Protein AF-A0A2G2A4N9-F1 (afdb_monomer_lite)

Foldseek 3Di:
DPPDCQADWADDCQQKDWQNRGSDPPVSDDPPIDMDGDDDIHGDGDDPPDRDPPDDVCNVVVVVVVVQQVVLVVVCVVVVHPPSVPRDDDDDDDPPDDDDDD

Sequence (102 aa):
MKTGFKGTFVISWSQTELDGLWSAPLDALRVGTAWSWTGDAVRVDGPREILPLGDAMGEADLRKRAAHSVRRLLRAVEADTSRLAQVDVPAQMAETSFTVTD

Radius of gyration: 25.22 Å; chains: 1; bounding box: 43×36×65 Å

pLDDT: mean 80.63, std 15.48, range [36.28, 96.88]

Structure (mmCIF, N/CA/C/O backbone):
data_AF-A0A2G2A4N9-F1
#
_entry.id   AF-A0A2G2A4N9-F1
#
loop_
_atom_site.group_PDB
_atom_site.id
_atom_site.type_symbol
_atom_site.label_atom_id
_atom_site.label_alt_id
_atom_site.label_comp_id
_atom_site.label_asym_id
_atom_site.label_entity_id
_atom_site.label_seq_id
_atom_site.pdbx_PDB_ins_code
_atom_site.Cartn_x
_atom_site.Cartn_y
_atom_site.Cartn_z
_atom_site.occupancy
_atom_site.B_iso_or_equiv
_atom_site.auth_seq_id
_atom_site.auth_comp_id
_atom_site.auth_asym_id
_atom_site.auth_atom_id
_atom_site.pdbx_PDB_model_num
ATOM 1 N N . MET A 1 1 ? 9.201 9.554 -2.164 1.00 42.47 1 MET A N 1
ATOM 2 C CA . MET A 1 1 ? 7.855 8.937 -2.146 1.00 42.47 1 MET A CA 1
ATOM 3 C C . MET A 1 1 ? 7.572 8.473 -0.725 1.00 42.47 1 MET A C 1
ATOM 5 O O . MET A 1 1 ? 8.331 7.664 -0.215 1.00 42.47 1 MET A O 1
ATOM 9 N N . LYS A 1 2 ? 6.569 9.035 -0.040 1.00 36.28 2 LYS A N 1
ATOM 10 C CA . LYS A 1 2 ? 6.133 8.524 1.271 1.00 36.28 2 LYS A CA 1
ATOM 11 C C . LYS A 1 2 ? 5.230 7.323 0.990 1.00 36.28 2 LYS A C 1
ATOM 13 O O . LYS A 1 2 ? 4.170 7.503 0.398 1.00 36.28 2 LYS A O 1
ATOM 18 N N . THR A 1 3 ? 5.653 6.121 1.359 1.00 45.56 3 THR A N 1
ATOM 19 C CA . THR A 1 3 ? 4.856 4.893 1.235 1.00 45.56 3 THR A CA 1
ATOM 20 C C . THR A 1 3 ? 3.777 4.882 2.316 1.00 45.56 3 THR A C 1
ATOM 22 O O . THR A 1 3 ? 3.877 4.183 3.318 1.00 45.56 3 THR A O 1
ATOM 25 N N . GLY A 1 4 ? 2.760 5.729 2.158 1.00 54.72 4 GLY A N 1
ATOM 26 C CA . GLY A 1 4 ? 1.500 5.541 2.867 1.00 54.72 4 GLY A CA 1
ATOM 27 C C . GLY A 1 4 ? 0.762 4.393 2.192 1.00 54.72 4 GLY A C 1
ATOM 28 O O . GLY A 1 4 ? 0.536 4.458 0.985 1.00 54.72 4 GLY A O 1
ATOM 29 N N . PHE A 1 5 ? 0.429 3.341 2.936 1.00 59.44 5 PHE A N 1
ATOM 30 C CA . PHE A 1 5 ? -0.349 2.212 2.430 1.00 59.44 5 PHE A CA 1
ATOM 31 C C . PHE A 1 5 ? -1.764 2.698 2.073 1.00 59.44 5 PHE A C 1
ATOM 33 O O . PHE A 1 5 ? -2.648 2.754 2.918 1.00 59.44 5 PHE A O 1
ATOM 40 N N . LYS A 1 6 ? -1.959 3.141 0.826 1.00 68.38 6 LYS A N 1
ATOM 41 C CA . LYS A 1 6 ? -3.257 3.578 0.275 1.00 68.38 6 LYS A CA 1
ATOM 42 C C . LYS A 1 6 ? -3.845 2.548 -0.695 1.00 68.38 6 LYS A C 1
ATOM 44 O O . LYS A 1 6 ? -4.630 2.900 -1.571 1.00 68.38 6 LYS A O 1
ATOM 49 N N . GLY A 1 7 ? -3.436 1.293 -0.536 1.00 77.38 7 GLY A N 1
ATOM 50 C CA . GLY A 1 7 ? -3.975 0.141 -1.241 1.00 77.38 7 GLY A CA 1
ATOM 51 C C . GLY A 1 7 ? -2.942 -0.688 -2.000 1.00 77.38 7 GLY A C 1
ATOM 52 O O . GLY A 1 7 ? -1.754 -0.361 -2.039 1.00 77.38 7 GLY A O 1
ATOM 53 N N . THR A 1 8 ? -3.424 -1.775 -2.595 1.00 84.69 8 THR A N 1
ATOM 54 C CA . THR A 1 8 ? -2.644 -2.760 -3.350 1.00 84.69 8 THR A CA 1
ATOM 55 C C . THR A 1 8 ? -2.826 -2.541 -4.845 1.00 84.69 8 THR A C 1
ATOM 57 O O . THR A 1 8 ? -3.951 -2.530 -5.355 1.00 84.69 8 THR A O 1
ATOM 60 N N . PHE A 1 9 ? -1.706 -2.397 -5.552 1.00 86.56 9 PHE A N 1
ATOM 61 C CA . PHE A 1 9 ? -1.676 -2.135 -6.985 1.00 86.56 9 PHE A CA 1
ATOM 62 C C . PHE A 1 9 ? -0.753 -3.118 -7.700 1.00 86.56 9 PHE A C 1
ATOM 64 O O . PHE A 1 9 ? 0.278 -3.513 -7.160 1.00 86.56 9 PHE A O 1
ATOM 71 N N . VAL A 1 10 ? -1.109 -3.464 -8.933 1.00 91.38 10 VAL A N 1
ATOM 72 C CA . VAL A 1 10 ? -0.269 -4.227 -9.861 1.00 91.38 10 VAL A CA 1
ATOM 73 C C . VAL A 1 10 ? 0.009 -3.393 -11.109 1.00 91.38 10 VAL A C 1
ATOM 75 O O . VAL A 1 10 ? -0.822 -2.587 -11.522 1.00 91.38 10 VAL A O 1
ATOM 78 N N . ILE A 1 11 ? 1.179 -3.575 -11.713 1.00 92.56 11 ILE A N 1
ATOM 79 C CA . ILE A 1 11 ? 1.550 -2.974 -13.001 1.00 92.56 11 ILE A CA 1
ATOM 80 C C . ILE A 1 11 ? 1.562 -4.108 -14.025 1.00 92.56 11 ILE A C 1
ATOM 82 O O . ILE A 1 11 ? 2.064 -5.193 -13.727 1.00 92.56 11 ILE A O 1
ATOM 86 N N . SER A 1 12 ? 0.991 -3.889 -15.211 1.00 91.69 12 SER A N 1
ATOM 87 C CA . SER A 1 12 ? 1.069 -4.891 -16.275 1.00 91.69 12 SER A CA 1
ATOM 88 C C . SER A 1 12 ? 2.520 -5.065 -16.709 1.00 91.69 12 SER A C 1
ATOM 90 O O . SER A 1 12 ? 3.225 -4.080 -16.915 1.00 91.69 12 SER A O 1
ATOM 92 N N . TRP A 1 13 ? 2.956 -6.301 -16.954 1.00 93.69 13 TRP A N 1
ATOM 93 C CA . TRP A 1 13 ? 4.281 -6.557 -17.531 1.00 93.69 13 TRP A CA 1
ATOM 94 C C . TRP A 1 13 ? 4.498 -5.790 -18.842 1.00 93.69 13 TRP A C 1
ATOM 96 O O . TRP A 1 13 ? 5.580 -5.269 -19.105 1.00 93.69 13 TRP A O 1
ATOM 106 N N . SER A 1 14 ? 3.432 -5.629 -19.631 1.00 93.62 14 SER A N 1
ATOM 107 C CA . SER A 1 14 ? 3.490 -4.892 -20.892 1.00 93.62 14 SER A CA 1
ATOM 108 C C . SER A 1 14 ? 3.791 -3.394 -20.736 1.00 93.62 14 SER A C 1
ATOM 110 O O . SER A 1 14 ? 4.131 -2.719 -21.702 1.00 93.62 14 SER A O 1
ATOM 112 N N . GLN A 1 15 ? 3.633 -2.863 -19.523 1.00 94.69 15 GLN A N 1
ATOM 113 C CA . GLN A 1 15 ? 3.921 -1.478 -19.159 1.00 94.69 15 GLN A CA 1
ATOM 114 C C . GLN A 1 15 ? 5.335 -1.302 -18.604 1.00 94.69 15 GLN A C 1
ATOM 116 O O . GLN A 1 15 ? 5.640 -0.221 -18.108 1.00 94.69 15 GLN A O 1
ATOM 121 N N . THR A 1 16 ? 6.173 -2.341 -18.624 1.00 95.88 16 THR A N 1
ATOM 122 C CA . THR A 1 16 ? 7.536 -2.301 -18.084 1.00 95.88 16 THR A CA 1
ATOM 123 C C . THR A 1 16 ? 8.570 -2.276 -19.201 1.00 95.88 16 THR A C 1
ATOM 125 O O . THR A 1 16 ? 8.397 -2.903 -20.248 1.00 95.88 16 THR A O 1
ATOM 128 N N . GLU A 1 17 ? 9.639 -1.531 -18.967 1.00 96.25 17 GLU A N 1
ATOM 129 C CA . GLU A 1 17 ? 10.832 -1.455 -19.798 1.00 96.25 17 GLU A CA 1
ATOM 130 C C . GLU A 1 17 ? 11.991 -2.071 -19.019 1.00 96.25 17 GLU A C 1
ATOM 132 O O . GLU A 1 17 ? 12.199 -1.720 -17.858 1.00 96.25 17 GLU A O 1
ATOM 137 N N . LEU A 1 18 ? 12.751 -2.959 -19.657 1.00 96.88 18 LEU A N 1
ATOM 138 C CA . LEU A 1 18 ? 13.997 -3.514 -19.135 1.00 96.88 18 LEU A CA 1
ATOM 139 C C . LEU A 1 18 ? 15.147 -3.122 -20.064 1.00 96.88 18 LEU A C 1
ATOM 141 O O . LEU A 1 18 ? 15.144 -3.526 -21.224 1.00 96.88 18 LEU A O 1
ATOM 145 N N . ASP A 1 19 ? 16.130 -2.370 -19.567 1.00 94.94 19 ASP A N 1
ATOM 146 C CA . ASP A 1 19 ? 17.331 -1.967 -20.319 1.00 94.94 19 ASP A CA 1
ATOM 147 C C . ASP A 1 19 ? 17.039 -1.452 -21.759 1.00 94.94 19 ASP A C 1
ATOM 149 O O . ASP A 1 19 ? 17.739 -1.807 -22.709 1.00 94.94 19 ASP A O 1
ATOM 153 N N . GLY A 1 20 ? 15.990 -0.647 -21.960 1.00 93.56 20 GLY A N 1
ATOM 154 C CA . GLY A 1 20 ? 15.576 -0.133 -23.275 1.00 93.56 20 GLY A CA 1
ATOM 155 C C . GLY A 1 20 ? 14.482 -0.936 -23.988 1.00 93.56 20 GLY A C 1
ATOM 156 O O . GLY A 1 20 ? 13.984 -0.492 -25.024 1.00 93.56 20 GLY A O 1
ATOM 157 N N . LEU A 1 21 ? 14.090 -2.106 -23.473 1.00 94.50 21 LEU A N 1
ATOM 158 C CA . LEU A 1 21 ? 13.133 -3.011 -24.114 1.00 94.50 21 LEU A CA 1
ATOM 159 C C . LEU A 1 21 ? 11.797 -3.052 -23.369 1.00 94.50 21 LEU A C 1
ATOM 161 O O . LEU A 1 21 ? 11.699 -3.573 -22.258 1.00 94.50 21 LEU A O 1
ATOM 165 N N . TRP A 1 22 ? 10.740 -2.564 -24.016 1.00 95.38 22 TRP A N 1
ATOM 166 C CA . TRP A 1 22 ? 9.370 -2.681 -23.515 1.00 95.38 22 TRP A CA 1
ATOM 167 C C . TRP A 1 22 ? 8.855 -4.111 -23.611 1.00 95.38 22 TRP A C 1
ATOM 169 O O . TRP A 1 22 ? 9.020 -4.763 -24.641 1.00 95.38 22 TRP A O 1
ATOM 179 N N . SER A 1 23 ? 8.159 -4.570 -22.568 1.00 94.06 23 SER A N 1
ATOM 180 C CA . SER A 1 23 ? 7.552 -5.909 -22.524 1.00 94.06 23 SER A CA 1
ATOM 181 C C . SER A 1 23 ? 8.550 -7.037 -22.820 1.00 94.06 23 SER A C 1
ATOM 183 O O . SER A 1 23 ? 8.179 -8.042 -23.430 1.00 94.06 23 SER A O 1
ATOM 185 N N . ALA A 1 24 ? 9.818 -6.864 -22.432 1.00 94.44 24 ALA A N 1
ATOM 186 C CA . ALA A 1 24 ? 10.863 -7.853 -22.671 1.00 94.44 24 ALA A CA 1
ATOM 187 C C . ALA A 1 24 ? 10.447 -9.233 -22.124 1.00 94.44 24 ALA A C 1
ATOM 189 O O . ALA A 1 24 ? 9.745 -9.302 -21.113 1.00 94.44 24 ALA A O 1
ATOM 190 N N . PRO A 1 25 ? 10.831 -10.347 -22.765 1.00 92.88 25 PRO A N 1
ATOM 191 C CA . PRO A 1 25 ? 10.511 -11.664 -22.234 1.00 92.88 25 PRO A CA 1
ATOM 192 C C . PRO A 1 25 ? 11.152 -11.866 -20.849 1.00 92.88 25 PRO A C 1
ATOM 194 O O . PRO A 1 25 ? 12.159 -11.247 -20.505 1.00 92.88 25 PRO A O 1
ATOM 197 N N . LEU A 1 26 ? 10.513 -12.684 -20.008 1.00 89.56 26 LEU A N 1
ATOM 198 C CA . LEU A 1 26 ? 10.865 -12.803 -18.584 1.00 89.56 26 LEU A CA 1
ATOM 199 C C . LEU A 1 26 ? 12.286 -13.333 -18.353 1.00 89.56 26 LEU A C 1
ATOM 201 O O . LEU A 1 26 ? 12.881 -13.055 -17.318 1.00 89.56 26 LEU A O 1
ATOM 205 N N . ASP A 1 27 ? 12.837 -14.070 -19.312 1.00 92.75 27 ASP A N 1
ATOM 206 C CA . ASP A 1 27 ? 14.219 -14.553 -19.312 1.00 92.75 27 ASP A CA 1
ATOM 207 C C . ASP A 1 27 ? 15.260 -13.428 -19.462 1.00 92.75 27 ASP A C 1
ATOM 209 O O . ASP A 1 27 ? 16.415 -13.605 -19.076 1.00 92.75 27 ASP A O 1
ATOM 213 N N . ALA A 1 28 ? 14.859 -12.250 -19.947 1.00 90.69 28 ALA A N 1
ATOM 214 C CA . ALA A 1 28 ? 15.695 -11.055 -19.952 1.00 90.69 28 ALA A CA 1
ATOM 215 C C . ALA A 1 28 ? 15.831 -10.425 -18.554 1.00 90.69 28 ALA A C 1
ATOM 217 O O . ALA A 1 28 ? 16.766 -9.652 -18.323 1.00 90.69 28 ALA A O 1
ATOM 218 N N . LEU A 1 29 ? 14.935 -10.738 -17.611 1.00 93.31 29 LEU A N 1
ATOM 219 C CA . LEU A 1 29 ? 14.982 -10.191 -16.259 1.00 93.31 29 LEU A CA 1
ATOM 220 C C . LEU A 1 29 ? 16.106 -10.847 -15.453 1.00 93.31 29 LEU A C 1
ATOM 222 O O . LEU A 1 29 ? 16.113 -12.049 -15.196 1.00 93.31 29 LEU A O 1
ATOM 226 N N . ARG A 1 30 ? 17.053 -10.027 -15.004 1.00 93.75 30 ARG A N 1
ATOM 227 C CA . ARG A 1 30 ? 18.239 -10.468 -14.267 1.00 93.75 30 ARG A CA 1
ATOM 228 C C . ARG A 1 30 ? 18.643 -9.427 -13.233 1.00 93.75 30 ARG A C 1
ATOM 230 O O . ARG A 1 30 ? 18.297 -8.251 -13.335 1.00 93.75 30 ARG A O 1
ATOM 237 N N . VAL A 1 31 ? 19.373 -9.865 -12.210 1.00 94.56 31 VAL A N 1
ATOM 238 C CA . VAL A 1 31 ? 19.891 -8.962 -11.176 1.00 94.56 31 VAL A CA 1
ATOM 239 C C . VAL A 1 31 ? 20.772 -7.899 -11.834 1.00 94.56 31 VAL A C 1
ATOM 241 O O . VAL A 1 31 ? 21.659 -8.222 -12.619 1.00 94.56 31 VAL A O 1
ATOM 244 N N . GLY A 1 32 ? 20.520 -6.633 -11.504 1.00 94.31 32 GLY A N 1
ATOM 245 C CA . GLY A 1 32 ? 21.254 -5.493 -12.054 1.00 94.31 32 GLY A CA 1
ATOM 246 C C . GLY A 1 32 ? 20.642 -4.870 -13.311 1.00 94.31 32 GLY A C 1
ATOM 247 O O . GLY A 1 32 ? 21.126 -3.822 -13.726 1.00 94.31 32 GLY A O 1
ATOM 248 N N . THR A 1 33 ? 19.580 -5.444 -13.885 1.00 94.12 33 THR A N 1
ATOM 249 C CA . THR A 1 33 ? 18.815 -4.795 -14.962 1.00 94.12 33 THR A CA 1
ATOM 250 C C . THR A 1 33 ? 18.171 -3.505 -14.470 1.00 94.12 33 THR A C 1
ATOM 252 O O . THR A 1 33 ? 17.509 -3.481 -13.426 1.00 94.12 33 THR A O 1
ATOM 255 N N . ALA A 1 34 ? 18.351 -2.435 -15.241 1.00 94.94 34 ALA A N 1
ATOM 256 C CA . ALA A 1 34 ? 17.610 -1.206 -15.039 1.00 94.94 34 ALA A CA 1
ATOM 257 C C . ALA A 1 34 ? 16.193 -1.401 -15.579 1.00 94.94 34 ALA A C 1
ATOM 259 O O . ALA A 1 34 ? 15.998 -1.956 -16.662 1.00 94.94 34 ALA A O 1
ATOM 260 N N . TRP A 1 35 ? 15.201 -0.945 -14.821 1.00 95.38 35 TRP A N 1
ATOM 261 C CA . TRP A 1 35 ? 13.815 -1.029 -15.248 1.00 95.38 35 TRP A CA 1
ATOM 262 C C . TRP A 1 35 ? 13.081 0.282 -15.025 1.00 95.38 35 TRP A C 1
ATOM 264 O O . TRP A 1 35 ? 13.350 1.025 -14.076 1.00 95.38 35 TRP A O 1
ATOM 274 N N . SER A 1 36 ? 12.138 0.545 -15.917 1.00 95.62 36 SER A N 1
ATOM 275 C CA . SER A 1 36 ? 11.188 1.640 -15.809 1.00 95.62 36 SER A CA 1
ATOM 276 C C . SER A 1 36 ? 9.786 1.123 -16.140 1.00 95.62 36 SER A C 1
ATOM 278 O O . SER A 1 36 ? 9.610 -0.018 -16.574 1.00 95.62 36 SER A O 1
ATOM 280 N N . TRP A 1 37 ? 8.757 1.920 -15.875 1.00 95.62 37 TRP A N 1
ATOM 281 C CA . TRP A 1 37 ? 7.395 1.588 -16.276 1.00 95.62 37 TRP A CA 1
ATOM 282 C C . TRP A 1 37 ? 6.602 2.861 -16.566 1.00 95.62 37 TRP A C 1
ATOM 284 O O . TRP A 1 37 ? 6.939 3.935 -16.061 1.00 95.62 37 TRP A O 1
ATOM 294 N N . THR A 1 38 ? 5.554 2.754 -17.384 1.00 93.81 38 THR A N 1
ATOM 295 C CA . THR A 1 38 ? 4.679 3.888 -17.730 1.00 93.81 38 THR A CA 1
ATOM 296 C C . THR A 1 38 ? 3.194 3.518 -17.713 1.00 93.81 38 THR A C 1
ATOM 298 O O . THR A 1 38 ? 2.809 2.353 -17.800 1.00 93.81 38 THR A O 1
ATOM 301 N N . GLY A 1 39 ? 2.338 4.537 -17.620 1.00 90.69 39 GLY A N 1
ATOM 302 C CA . GLY A 1 39 ? 0.882 4.395 -17.610 1.00 90.69 39 GLY A CA 1
ATOM 303 C C . GLY A 1 39 ? 0.300 4.252 -16.207 1.00 90.69 39 GLY A C 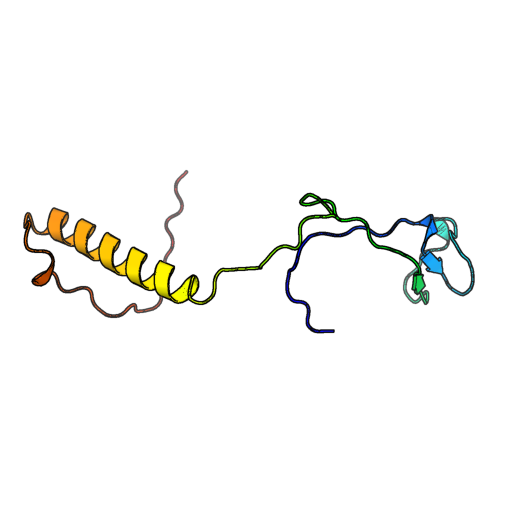1
ATOM 304 O O . GLY A 1 39 ? 0.891 4.701 -15.227 1.00 90.69 39 GLY A O 1
ATOM 305 N N . ASP A 1 40 ? -0.881 3.639 -16.125 1.00 88.75 40 ASP A N 1
ATOM 306 C CA . ASP A 1 40 ? -1.640 3.543 -14.880 1.00 88.75 40 ASP A CA 1
ATOM 307 C C . ASP A 1 40 ? -1.466 2.183 -14.205 1.00 88.75 40 ASP A C 1
ATOM 309 O O . ASP A 1 40 ? -1.581 1.134 -14.845 1.00 88.75 40 ASP A O 1
ATOM 313 N N . ALA A 1 41 ? -1.269 2.198 -12.887 1.00 88.38 41 ALA A N 1
ATOM 314 C CA . ALA A 1 41 ? -1.303 0.989 -12.075 1.00 88.38 41 ALA A CA 1
ATOM 315 C C . ALA A 1 41 ? -2.751 0.510 -11.854 1.00 88.38 41 ALA A C 1
ATOM 317 O O . ALA A 1 41 ? -3.703 1.296 -11.800 1.00 88.38 41 ALA A O 1
ATOM 318 N N . VAL A 1 42 ? -2.930 -0.801 -11.708 1.00 87.38 42 VAL A N 1
ATOM 319 C CA . VAL A 1 42 ? -4.224 -1.455 -11.497 1.00 87.38 42 VAL A CA 1
ATOM 320 C C . VAL A 1 42 ? -4.456 -1.727 -10.021 1.00 87.38 42 VAL A C 1
ATOM 322 O O . VAL A 1 42 ? -3.740 -2.525 -9.427 1.00 87.38 42 VAL A O 1
ATOM 325 N N . ARG A 1 43 ? -5.478 -1.101 -9.428 1.00 85.62 43 ARG A N 1
ATOM 326 C CA . ARG A 1 43 ? -5.906 -1.404 -8.055 1.00 85.62 43 ARG A CA 1
ATOM 327 C C . ARG A 1 43 ? -6.574 -2.780 -7.998 1.00 85.62 43 ARG A C 1
ATOM 329 O O . ARG A 1 43 ? -7.447 -3.050 -8.820 1.00 85.62 43 ARG A O 1
ATOM 336 N N . VAL A 1 44 ? -6.183 -3.617 -7.035 1.00 88.19 44 VAL A N 1
ATOM 337 C CA . VAL A 1 44 ? -6.697 -4.998 -6.883 1.00 88.19 44 VAL A CA 1
ATOM 338 C C . VAL A 1 44 ? -7.405 -5.262 -5.553 1.00 88.19 44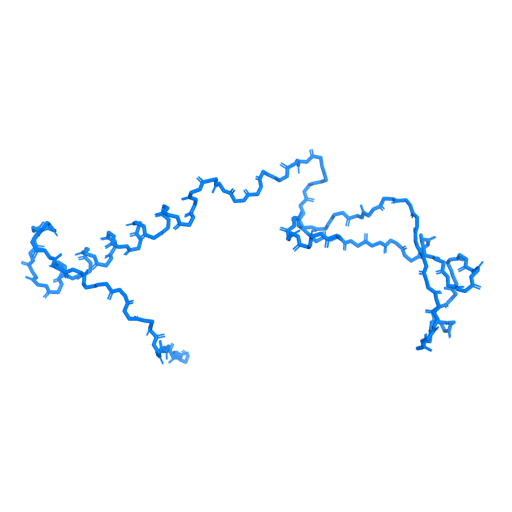 VAL A C 1
ATOM 340 O O . VAL A 1 44 ? -8.033 -6.300 -5.393 1.00 88.19 44 VAL A O 1
ATOM 343 N N . ASP A 1 45 ? -7.341 -4.330 -4.603 1.00 83.50 45 ASP A N 1
ATOM 344 C CA . ASP A 1 45 ? -7.935 -4.468 -3.266 1.00 83.50 45 ASP A CA 1
ATOM 345 C C . ASP A 1 45 ? -9.273 -3.729 -3.092 1.00 83.50 45 ASP A C 1
ATOM 347 O O . ASP A 1 45 ? -9.807 -3.650 -1.988 1.00 83.50 45 ASP A O 1
ATOM 351 N N . GLY A 1 46 ? -9.821 -3.164 -4.168 1.00 78.94 46 GLY A N 1
ATOM 352 C CA . GLY A 1 46 ? -11.107 -2.481 -4.133 1.00 78.94 46 GLY A CA 1
ATOM 353 C C . GLY A 1 46 ? -11.405 -1.676 -5.398 1.00 78.94 46 GLY A C 1
ATOM 354 O O . GLY A 1 46 ? -10.573 -1.605 -6.308 1.00 78.94 46 GLY A O 1
ATOM 355 N N . PRO A 1 47 ? -12.592 -1.049 -5.466 1.00 80.19 47 PRO A N 1
ATOM 356 C CA . PRO A 1 47 ? -12.993 -0.234 -6.606 1.00 80.19 47 PRO A CA 1
ATOM 357 C C . PRO A 1 47 ? -11.983 0.885 -6.899 1.00 80.19 47 PRO A C 1
ATOM 359 O O . PRO A 1 47 ? -11.529 1.590 -5.994 1.00 80.19 47 PRO A O 1
ATOM 362 N N . ARG A 1 48 ? -11.642 1.065 -8.181 1.00 69.50 48 ARG A N 1
ATOM 363 C CA . ARG A 1 48 ? -10.700 2.106 -8.632 1.00 69.50 48 ARG A CA 1
ATOM 364 C C . ARG A 1 48 ? -11.233 3.524 -8.439 1.00 69.50 48 ARG A C 1
ATOM 366 O O . ARG A 1 48 ? -10.461 4.416 -8.118 1.00 69.50 48 ARG A O 1
ATOM 373 N N . GLU A 1 49 ? -12.532 3.716 -8.644 1.00 70.38 49 GLU A N 1
ATOM 374 C CA . GLU A 1 49 ? -13.177 5.038 -8.701 1.00 70.38 49 GLU A CA 1
ATOM 375 C C . GLU A 1 49 ? -13.489 5.621 -7.317 1.00 70.38 49 GLU A C 1
ATOM 377 O O . GLU A 1 49 ? -13.816 6.799 -7.186 1.00 70.38 49 GLU A O 1
ATOM 382 N N . ILE A 1 50 ? -13.368 4.808 -6.267 1.00 69.25 50 ILE A N 1
ATOM 383 C CA . ILE A 1 50 ? -13.627 5.237 -4.897 1.00 69.25 50 ILE A CA 1
ATOM 384 C C . ILE A 1 50 ? -12.305 5.672 -4.276 1.00 69.25 50 ILE A C 1
ATOM 386 O O . ILE A 1 50 ? -11.441 4.839 -3.992 1.00 69.25 50 ILE A O 1
ATOM 390 N N . LEU A 1 51 ? -12.168 6.978 -4.033 1.00 68.38 51 LEU A N 1
ATOM 391 C CA . LEU A 1 51 ? -11.054 7.538 -3.274 1.00 68.38 51 LEU A CA 1
ATOM 392 C C . LEU A 1 51 ? -11.113 7.005 -1.831 1.00 68.38 51 LEU A C 1
ATOM 394 O O . LEU A 1 51 ? -12.027 7.377 -1.091 1.00 68.38 51 LEU A O 1
ATOM 398 N N . PRO A 1 52 ? -10.166 6.154 -1.392 1.00 68.12 52 PRO A N 1
ATOM 399 C CA . PRO A 1 52 ? -10.130 5.735 -0.003 1.00 68.12 52 PRO A CA 1
ATOM 400 C C . PRO A 1 52 ? -9.740 6.946 0.849 1.00 68.12 52 PRO A C 1
ATOM 402 O O . PRO A 1 52 ? -8.671 7.531 0.664 1.00 68.12 52 PRO A O 1
ATOM 405 N N . LEU A 1 53 ? -10.608 7.320 1.790 1.00 73.50 53 LEU A N 1
ATOM 406 C CA . LEU A 1 53 ? -10.386 8.461 2.686 1.00 73.50 53 LEU A CA 1
ATOM 407 C C . LEU A 1 53 ? -9.292 8.194 3.740 1.00 73.50 53 LEU A C 1
ATOM 409 O O . LEU A 1 53 ? -8.922 9.104 4.477 1.00 73.50 53 LEU A O 1
ATOM 413 N N . GLY A 1 54 ? -8.724 6.982 3.750 1.00 72.00 54 GLY A N 1
ATOM 414 C CA . GLY A 1 54 ? -7.792 6.518 4.774 1.00 72.00 54 GLY A CA 1
ATOM 415 C C . GLY A 1 54 ? -8.498 6.280 6.107 1.00 72.00 54 GLY A C 1
ATOM 416 O O . GLY A 1 54 ? -9.728 6.258 6.170 1.00 72.00 54 GLY A O 1
ATOM 417 N N . ASP A 1 55 ? -7.706 6.105 7.160 1.00 73.44 55 ASP A N 1
ATOM 418 C CA . ASP A 1 55 ? -8.219 6.015 8.526 1.00 73.44 55 ASP A CA 1
ATOM 419 C C . ASP A 1 55 ? -8.884 7.335 8.924 1.00 73.44 55 ASP A C 1
ATOM 421 O O . ASP A 1 55 ? -8.425 8.427 8.562 1.00 73.44 55 ASP A O 1
ATOM 425 N N . ALA A 1 56 ? -9.956 7.249 9.709 1.00 80.69 56 ALA A N 1
ATOM 426 C CA . ALA A 1 56 ? -10.608 8.451 10.204 1.00 80.69 56 ALA A CA 1
ATOM 427 C C . ALA A 1 56 ? -9.642 9.229 11.113 1.00 80.69 56 ALA A C 1
ATOM 429 O O . ALA A 1 56 ? -8.931 8.653 11.944 1.00 80.69 56 ALA A O 1
ATOM 430 N N . MET A 1 57 ? -9.630 10.561 11.004 1.00 82.75 57 MET A N 1
ATOM 431 C CA . MET A 1 57 ? -8.871 11.389 11.943 1.00 82.75 57 MET A CA 1
ATOM 432 C C . MET A 1 57 ? -9.304 11.069 13.379 1.00 82.75 57 MET A C 1
ATOM 434 O O . MET A 1 57 ? -10.481 11.164 13.722 1.00 82.75 57 MET A O 1
ATOM 438 N N . GLY A 1 58 ? -8.344 10.680 14.217 1.00 85.19 58 GLY A N 1
ATOM 439 C CA . GLY A 1 58 ? -8.611 10.293 15.601 1.00 85.19 58 GLY A CA 1
ATOM 440 C C . GLY A 1 58 ? -9.110 8.857 15.783 1.00 85.19 58 GLY A C 1
ATOM 441 O O . GLY A 1 58 ? -9.492 8.502 16.895 1.00 85.19 58 GLY A O 1
ATOM 442 N N . GLU A 1 59 ? -9.081 8.003 14.755 1.00 86.56 59 GLU A N 1
ATOM 443 C CA . GLU A 1 59 ? -9.425 6.581 14.886 1.00 86.56 59 GLU A CA 1
ATOM 444 C C . GLU A 1 59 ? -8.559 5.877 15.939 1.00 86.56 59 GLU A C 1
ATOM 446 O O . GLU A 1 59 ? -9.074 5.120 16.763 1.00 86.56 59 GLU A O 1
ATOM 451 N N . ALA A 1 60 ? -7.260 6.185 15.986 1.00 85.31 60 ALA A N 1
ATOM 452 C CA . ALA A 1 60 ? -6.356 5.670 17.013 1.00 85.31 60 ALA A CA 1
ATOM 453 C C . ALA A 1 60 ? -6.788 6.095 18.430 1.00 85.31 60 ALA A C 1
ATOM 455 O O . ALA A 1 60 ? -6.857 5.262 19.336 1.00 85.31 60 ALA A O 1
ATOM 456 N N . ASP A 1 61 ? -7.151 7.367 18.616 1.00 87.88 61 ASP A N 1
ATOM 457 C CA . ASP A 1 61 ? -7.619 7.890 19.904 1.00 87.88 61 ASP A CA 1
ATOM 458 C C . ASP A 1 61 ? -8.995 7.334 20.288 1.00 87.88 61 ASP A C 1
ATOM 460 O O . ASP A 1 61 ? -9.268 7.070 21.463 1.00 87.88 61 ASP A O 1
ATOM 464 N N . LEU A 1 62 ? -9.879 7.122 19.310 1.00 88.75 62 LEU A N 1
ATOM 465 C CA . LEU A 1 62 ? -11.168 6.469 19.510 1.00 88.75 62 LEU A CA 1
ATOM 466 C C . LEU A 1 62 ? -10.970 5.016 19.949 1.00 88.75 62 LEU A C 1
ATOM 468 O O . LEU A 1 62 ? -11.533 4.609 20.966 1.00 88.75 62 LEU A O 1
ATOM 472 N N . ARG A 1 63 ? -10.120 4.262 19.243 1.00 87.19 63 ARG A N 1
ATOM 473 C CA . ARG A 1 63 ? -9.785 2.871 19.567 1.00 87.19 63 ARG A CA 1
ATOM 474 C C . ARG A 1 63 ? -9.152 2.761 20.953 1.00 87.19 63 ARG A C 1
ATOM 476 O O . ARG A 1 63 ? -9.551 1.899 21.732 1.00 87.19 63 ARG A O 1
ATOM 483 N N . LYS A 1 64 ? -8.249 3.680 21.313 1.00 88.75 64 LYS A N 1
ATOM 484 C CA . LYS A 1 64 ? -7.649 3.763 22.654 1.00 88.75 64 LYS A CA 1
ATOM 485 C C . LYS A 1 64 ? -8.704 3.971 23.749 1.00 88.75 64 LYS A C 1
ATOM 487 O O . L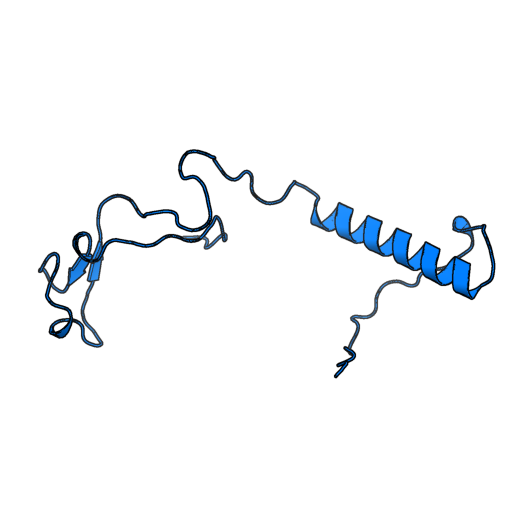YS A 1 64 ? -8.686 3.267 24.759 1.00 88.75 64 LYS A O 1
ATOM 492 N N . ARG A 1 65 ? -9.650 4.899 23.556 1.00 89.12 65 ARG A N 1
ATOM 493 C CA . ARG A 1 65 ? -10.741 5.165 24.518 1.00 89.12 65 ARG A CA 1
ATOM 494 C C . ARG A 1 65 ? -11.736 4.010 24.623 1.00 89.12 65 ARG A C 1
ATOM 496 O O . ARG A 1 65 ? -12.177 3.683 25.728 1.00 89.12 65 ARG A O 1
ATOM 503 N N . ALA A 1 66 ? -12.070 3.381 23.499 1.00 91.50 66 ALA A N 1
ATOM 504 C CA . ALA A 1 66 ? -12.925 2.200 23.465 1.00 91.50 66 ALA A CA 1
ATOM 505 C C . ALA A 1 66 ? -12.281 1.039 24.238 1.00 91.50 66 ALA A C 1
ATOM 507 O O . ALA A 1 66 ? -12.902 0.501 25.151 1.00 91.50 66 ALA A O 1
ATOM 508 N N . ALA A 1 67 ? -11.007 0.732 23.964 1.00 89.06 67 ALA A N 1
ATOM 509 C CA . ALA A 1 67 ? -10.259 -0.298 24.683 1.00 89.06 67 ALA A CA 1
ATOM 510 C C . ALA A 1 67 ? -10.215 -0.033 26.197 1.00 89.06 67 ALA A C 1
ATOM 512 O O . ALA A 1 67 ? -10.413 -0.946 26.996 1.00 89.06 67 ALA A O 1
ATOM 513 N N . HIS A 1 68 ? -10.019 1.224 26.605 1.00 86.44 68 HIS A N 1
ATOM 514 C CA . HIS A 1 68 ? -10.045 1.600 28.018 1.00 86.44 68 HIS A CA 1
ATOM 515 C C . HIS A 1 68 ? -11.423 1.367 28.661 1.00 86.44 68 HIS A C 1
ATOM 517 O O . HIS A 1 68 ? -11.510 0.826 29.761 1.00 86.44 68 HIS A O 1
ATOM 523 N N . SER A 1 69 ? -12.506 1.702 27.956 1.00 89.31 69 SER A N 1
ATOM 524 C CA . SER A 1 69 ? -13.874 1.481 28.441 1.00 89.31 69 SER A CA 1
ATOM 525 C C . SER A 1 69 ? -14.203 -0.008 28.576 1.00 89.31 69 SER A C 1
ATOM 527 O O . SER A 1 69 ? -14.762 -0.414 29.591 1.00 89.31 69 SER A O 1
ATOM 529 N N . VAL A 1 70 ? -13.801 -0.830 27.600 1.00 90.75 70 VAL A N 1
ATOM 530 C CA . VAL A 1 70 ? -13.976 -2.293 27.633 1.00 90.75 70 VAL A CA 1
ATOM 531 C C . VAL A 1 70 ? -13.205 -2.915 28.793 1.00 90.75 70 VAL A C 1
ATOM 533 O O . VAL A 1 70 ? -13.766 -3.705 29.544 1.00 90.75 70 VAL A O 1
ATOM 536 N N . ARG A 1 71 ? -11.949 -2.513 29.015 1.00 85.19 71 ARG A N 1
ATOM 537 C CA . ARG A 1 71 ? -11.166 -2.980 30.173 1.00 85.19 71 ARG A CA 1
ATOM 538 C C . ARG A 1 71 ? -11.850 -2.647 31.496 1.00 85.19 71 ARG A C 1
ATOM 540 O O . ARG A 1 71 ? -11.880 -3.478 32.397 1.00 85.19 71 ARG A O 1
ATOM 547 N N . ARG A 1 72 ? -12.426 -1.448 31.603 1.00 87.19 72 ARG A N 1
ATOM 548 C CA . ARG A 1 72 ? -13.159 -1.025 32.798 1.00 87.19 72 ARG A CA 1
ATOM 549 C C . ARG A 1 72 ? -14.420 -1.856 33.026 1.00 87.19 72 ARG A C 1
ATOM 551 O O . ARG A 1 72 ? -14.722 -2.170 34.169 1.00 87.19 72 ARG A O 1
ATOM 558 N N . LEU A 1 73 ? -15.121 -2.237 31.955 1.00 89.06 73 LEU A N 1
ATOM 559 C CA . LEU A 1 73 ? -16.258 -3.161 32.022 1.00 89.06 73 LEU A CA 1
ATOM 560 C C . LEU A 1 73 ? -15.822 -4.547 32.509 1.00 89.06 73 LEU A C 1
ATOM 562 O O . LEU A 1 73 ? -16.416 -5.060 33.449 1.00 89.06 73 LEU A O 1
ATOM 566 N N . LEU A 1 74 ? -14.764 -5.116 31.925 1.00 89.12 74 LEU A N 1
ATOM 567 C CA . LEU A 1 74 ? -14.246 -6.431 32.321 1.00 89.12 74 LEU A CA 1
ATOM 568 C C . LEU A 1 74 ? -13.834 -6.460 33.800 1.00 89.12 74 LEU A C 1
ATOM 570 O O . LEU A 1 74 ? -14.233 -7.358 34.532 1.00 89.12 74 LEU A O 1
ATOM 574 N N . ARG A 1 75 ? -13.132 -5.427 34.276 1.00 85.50 75 ARG A N 1
ATOM 575 C CA . ARG A 1 75 ? -12.748 -5.319 35.693 1.00 85.50 75 ARG A CA 1
ATOM 576 C C . ARG A 1 75 ? -13.925 -5.090 36.640 1.00 85.50 75 ARG A C 1
ATOM 578 O O . ARG A 1 75 ? -13.892 -5.553 37.772 1.00 85.50 75 ARG A O 1
ATOM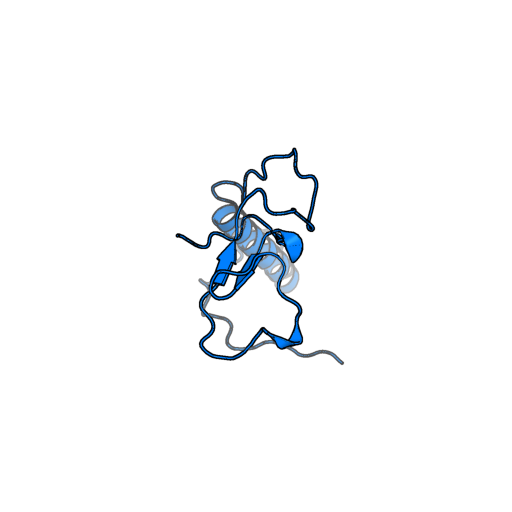 585 N N . ALA A 1 76 ? -14.963 -4.378 36.206 1.00 88.88 76 ALA A N 1
ATOM 586 C CA . ALA A 1 76 ? -16.192 -4.246 36.990 1.00 88.88 76 ALA A CA 1
ATOM 587 C C . ALA A 1 76 ? -16.890 -5.594 37.189 1.00 88.88 76 ALA A C 1
ATOM 589 O O . ALA A 1 76 ? -17.397 -5.854 38.276 1.00 88.88 76 ALA A O 1
ATOM 590 N N . VAL A 1 77 ? -16.877 -6.448 36.161 1.00 89.31 77 VAL A N 1
ATOM 591 C CA . VAL A 1 77 ? -17.383 -7.822 36.261 1.00 89.31 77 VAL A CA 1
ATOM 592 C C . VAL A 1 77 ? -16.548 -8.631 37.256 1.00 89.31 77 VAL A C 1
ATOM 594 O O . VAL A 1 77 ? -17.118 -9.282 38.122 1.00 89.31 77 VAL A O 1
ATOM 597 N N . GLU A 1 78 ? -15.214 -8.547 37.196 1.00 87.44 78 GLU A N 1
ATOM 598 C CA . GLU A 1 78 ? -14.321 -9.218 38.161 1.00 87.44 78 GLU A CA 1
ATOM 599 C C . GLU A 1 78 ? -14.544 -8.754 39.609 1.00 87.44 78 GLU A C 1
ATOM 601 O O . GLU A 1 78 ? -14.452 -9.551 40.539 1.00 87.44 78 GLU A O 1
ATOM 606 N N . ALA A 1 79 ? -14.841 -7.468 39.805 1.00 86.62 79 ALA A N 1
ATOM 607 C CA . ALA A 1 79 ? -15.082 -6.864 41.113 1.00 86.62 79 ALA A CA 1
ATOM 608 C C . ALA A 1 79 ? -16.561 -6.889 41.553 1.00 86.62 79 ALA A C 1
ATOM 610 O O . ALA A 1 79 ? -16.899 -6.228 42.536 1.00 86.62 79 ALA A O 1
ATOM 611 N N . ASP A 1 80 ? -17.429 -7.592 40.815 1.00 87.38 80 ASP A N 1
ATOM 612 C CA . ASP A 1 80 ? -18.882 -7.683 41.031 1.00 87.38 80 ASP A CA 1
ATOM 613 C C . ASP A 1 80 ? -19.540 -6.322 41.338 1.00 87.38 80 ASP A C 1
ATOM 615 O O . ASP A 1 80 ? -20.280 -6.129 42.304 1.00 87.38 80 ASP A O 1
ATOM 619 N N . THR A 1 81 ? -19.209 -5.313 40.529 1.00 86.38 81 THR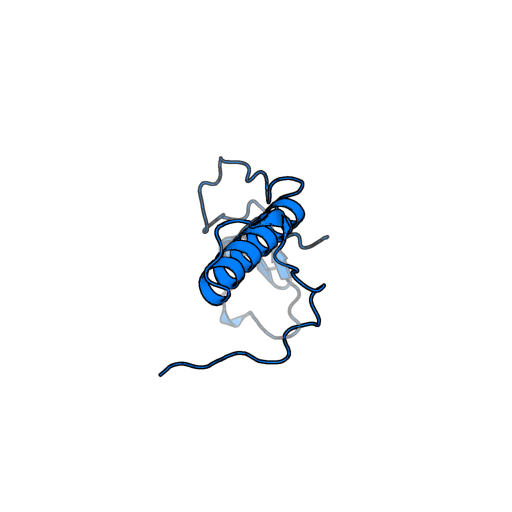 A N 1
ATOM 620 C CA . THR A 1 81 ? -19.682 -3.941 40.724 1.00 86.38 81 THR A CA 1
ATOM 621 C C . THR A 1 81 ? -20.178 -3.322 39.430 1.00 86.38 81 THR A C 1
ATOM 623 O O . THR A 1 81 ? -19.564 -3.426 38.373 1.00 86.38 81 THR A O 1
ATOM 626 N N . SER A 1 82 ? -21.281 -2.582 39.512 1.00 84.00 82 SER A N 1
ATOM 627 C CA . SER A 1 82 ? -21.805 -1.790 38.394 1.00 84.00 82 SER A CA 1
ATOM 628 C C . SER A 1 82 ? -21.220 -0.372 38.334 1.00 84.00 82 SER A C 1
ATOM 630 O O . SER A 1 82 ? -21.446 0.362 37.368 1.00 84.00 82 SER A O 1
ATOM 632 N N . ARG A 1 83 ? -20.443 0.049 39.347 1.00 86.88 83 ARG A N 1
ATOM 633 C CA . ARG A 1 83 ? -19.880 1.408 39.432 1.00 86.88 83 ARG A CA 1
ATOM 634 C C . ARG A 1 83 ? -18.565 1.533 38.666 1.00 86.88 83 ARG A C 1
ATOM 636 O O . ARG A 1 83 ? -17.495 1.655 39.254 1.00 86.88 83 ARG A O 1
ATOM 643 N N . LEU A 1 84 ? -18.657 1.611 37.340 1.00 79.69 84 LEU A N 1
ATOM 644 C CA . LEU A 1 84 ? -17.495 1.723 36.446 1.00 79.69 84 LEU A CA 1
ATOM 645 C C . LEU A 1 84 ? -16.550 2.887 36.781 1.00 79.69 84 LEU A C 1
ATOM 647 O O . LEU A 1 84 ? -15.351 2.762 36.586 1.00 79.69 84 LEU A O 1
ATOM 651 N N . ALA A 1 85 ? -17.058 4.011 37.293 1.00 80.62 85 ALA A N 1
ATOM 652 C CA . ALA A 1 85 ? -16.229 5.168 37.648 1.00 80.62 85 ALA A CA 1
ATOM 653 C C . ALA A 1 85 ? -15.266 4.912 38.825 1.00 80.62 85 ALA A C 1
ATOM 655 O O . ALA A 1 85 ? -14.322 5.673 39.003 1.00 80.62 85 ALA A O 1
ATOM 656 N N . GLN A 1 86 ? -15.509 3.867 39.622 1.00 80.25 86 GLN A N 1
ATOM 657 C CA . GLN A 1 86 ? -14.678 3.486 40.770 1.00 80.25 86 GLN A CA 1
ATOM 658 C C . GLN A 1 86 ? -13.657 2.395 40.420 1.00 80.25 86 GLN A C 1
ATOM 660 O O . GLN A 1 86 ? -12.839 2.029 41.258 1.00 80.25 86 GLN A O 1
ATOM 665 N N . VAL A 1 87 ? -13.707 1.868 39.193 1.00 80.62 87 VAL A N 1
ATOM 666 C CA . VAL A 1 87 ? -12.803 0.821 38.723 1.00 80.62 87 VAL A CA 1
ATOM 667 C C . VAL A 1 87 ? -11.562 1.475 38.136 1.00 80.62 87 VAL A C 1
ATOM 669 O O . VAL A 1 87 ? -11.615 2.070 37.055 1.00 80.62 87 VAL A O 1
ATOM 672 N N . ASP A 1 88 ? -10.450 1.362 38.858 1.00 80.19 88 ASP A N 1
ATOM 673 C CA . ASP A 1 88 ? -9.164 1.863 38.394 1.00 80.19 88 ASP A CA 1
ATOM 674 C C . ASP A 1 88 ? -8.606 0.969 37.276 1.00 80.19 88 ASP A C 1
ATOM 676 O O . ASP A 1 88 ? -8.600 -0.266 37.359 1.00 80.19 88 ASP A O 1
ATOM 680 N N . VAL A 1 89 ? -8.151 1.608 36.202 1.00 72.81 89 VAL A N 1
ATOM 681 C CA . VAL A 1 89 ? -7.524 0.949 35.058 1.00 72.81 89 VAL A CA 1
ATOM 682 C C . VAL A 1 89 ? -6.139 1.576 34.911 1.00 72.81 89 VAL A C 1
ATOM 684 O O . VAL A 1 89 ? -6.031 2.656 34.319 1.00 72.81 89 VAL A O 1
ATOM 687 N N . PRO A 1 90 ? -5.084 0.931 35.441 1.00 67.94 90 PRO A N 1
ATOM 688 C CA . PRO A 1 90 ? -3.741 1.491 35.407 1.00 67.94 90 PRO A CA 1
ATOM 689 C C . PRO A 1 90 ? -3.278 1.751 33.969 1.00 67.94 90 PRO A C 1
ATOM 691 O O . PRO A 1 90 ? -3.676 1.061 33.021 1.00 67.94 90 PRO A O 1
ATOM 694 N N . ALA A 1 91 ? -2.425 2.767 33.806 1.00 62.84 91 ALA A N 1
ATOM 695 C CA . ALA A 1 91 ? -1.800 3.076 32.528 1.00 62.84 91 ALA A CA 1
ATOM 696 C C . ALA A 1 91 ? -1.010 1.861 32.020 1.00 62.84 91 ALA A C 1
ATOM 698 O O . ALA A 1 91 ? -0.319 1.181 32.775 1.00 62.84 91 ALA A O 1
ATOM 699 N N . GLN A 1 92 ? -1.147 1.586 30.727 1.00 61.38 92 GLN A N 1
ATOM 700 C CA . GLN A 1 92 ? -0.616 0.393 30.083 1.00 61.38 92 GLN A CA 1
ATOM 701 C C . GLN A 1 92 ? 0.919 0.351 30.192 1.00 61.38 92 GLN A C 1
ATOM 703 O O . GLN A 1 92 ? 1.606 1.112 29.515 1.00 61.38 92 GLN A O 1
ATOM 708 N N . MET A 1 93 ? 1.462 -0.564 31.001 1.00 54.66 93 MET A N 1
ATOM 709 C CA . MET A 1 93 ? 2.758 -1.169 30.683 1.00 54.66 93 MET A CA 1
ATOM 710 C C . MET A 1 93 ? 2.554 -1.976 29.402 1.00 54.66 93 MET A C 1
ATOM 712 O O . MET A 1 93 ? 1.523 -2.634 29.256 1.00 54.66 93 MET A O 1
ATOM 716 N N . ALA A 1 94 ? 3.478 -1.869 28.444 1.00 51.69 94 ALA A N 1
ATOM 717 C CA . ALA A 1 94 ? 3.430 -2.684 27.236 1.00 51.69 94 ALA A CA 1
ATOM 718 C C . ALA A 1 94 ? 3.234 -4.149 27.647 1.00 51.69 94 ALA A C 1
ATOM 720 O O . ALA A 1 94 ? 4.003 -4.659 28.462 1.00 51.69 94 ALA A O 1
ATOM 721 N N . GLU A 1 95 ? 2.177 -4.791 27.150 1.00 51.72 95 GLU A N 1
ATOM 722 C CA . GLU A 1 95 ? 1.977 -6.209 27.419 1.00 51.72 95 GLU A CA 1
ATOM 723 C C . GLU A 1 95 ? 3.125 -6.968 26.758 1.00 51.72 95 GLU A C 1
ATOM 725 O O . GLU A 1 95 ? 3.279 -6.964 25.538 1.00 51.72 95 GLU A O 1
ATOM 730 N N . THR A 1 96 ? 3.980 -7.552 27.592 1.00 48.34 96 THR A N 1
ATOM 731 C CA . THR A 1 96 ? 5.125 -8.375 27.196 1.00 48.34 96 THR A CA 1
ATOM 732 C C . THR A 1 96 ? 4.751 -9.844 27.017 1.00 48.34 96 THR A C 1
ATOM 734 O O . THR A 1 96 ? 5.636 -10.682 26.863 1.00 48.34 96 THR A O 1
ATOM 737 N N . SER A 1 97 ? 3.461 -10.181 27.018 1.00 56.62 97 SER A N 1
ATOM 738 C CA . SER A 1 97 ? 2.993 -11.547 26.809 1.00 56.62 97 SER A CA 1
ATOM 739 C C . SER A 1 97 ? 1.835 -11.607 25.818 1.00 56.62 97 SER A C 1
ATOM 741 O O . SER A 1 97 ? 1.018 -10.698 25.715 1.00 56.62 97 SER A O 1
ATOM 743 N N . PHE A 1 98 ? 1.778 -12.711 25.082 1.00 51.16 98 PHE A N 1
ATOM 744 C CA . PHE A 1 98 ? 0.624 -13.137 24.301 1.00 51.16 98 PHE A CA 1
ATOM 745 C C . PHE A 1 98 ? 0.347 -14.602 24.641 1.00 51.16 98 PHE A C 1
ATOM 747 O O . PHE A 1 98 ? 1.267 -15.354 24.971 1.00 51.16 98 PHE A O 1
ATOM 754 N N . THR A 1 99 ? -0.918 -15.008 24.584 1.00 50.53 99 THR A N 1
ATOM 755 C CA . THR A 1 99 ? -1.333 -16.389 24.844 1.00 50.53 99 THR A CA 1
ATOM 756 C C . THR A 1 99 ? -1.597 -17.083 23.517 1.00 50.53 99 THR A C 1
ATOM 758 O O . THR A 1 99 ? -2.413 -16.618 22.724 1.00 50.53 99 THR A O 1
ATOM 761 N N . VAL A 1 100 ? -0.900 -18.193 23.278 1.00 37.22 100 VAL A N 1
ATOM 762 C CA . VAL A 1 100 ? -1.195 -19.113 22.175 1.00 37.22 100 VAL A CA 1
ATOM 763 C C . VAL A 1 100 ? -2.258 -20.088 22.667 1.00 37.22 100 VAL A C 1
ATOM 765 O O . VAL A 1 100 ? -2.102 -20.679 23.734 1.00 37.22 100 VAL A O 1
ATOM 768 N N . THR A 1 101 ? -3.341 -20.221 21.909 1.00 41.88 101 THR A N 1
ATOM 769 C CA . THR A 1 101 ? -4.324 -21.300 22.076 1.00 41.88 101 THR A CA 1
ATOM 770 C C . THR A 1 101 ? -4.165 -22.261 20.904 1.00 41.88 101 THR A C 1
ATOM 772 O O . THR A 1 101 ? -3.837 -21.810 19.805 1.00 41.88 101 THR A O 1
ATOM 775 N N . ASP A 1 102 ? -4.291 -23.556 21.195 1.00 55.75 102 ASP A N 1
ATOM 776 C CA . ASP A 1 10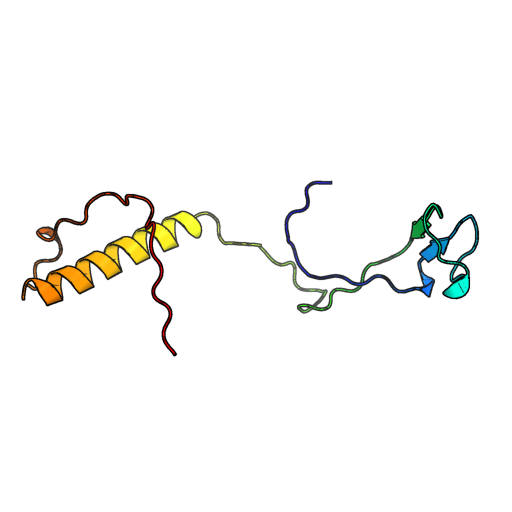2 ? -4.238 -24.662 20.224 1.00 55.75 102 ASP A CA 1
ATOM 777 C C . ASP A 1 102 ? -5.504 -24.696 19.352 1.00 55.75 102 ASP A C 1
ATOM 779 O O . ASP A 1 102 ? -6.595 -24.397 19.902 1.00 55.75 102 ASP A O 1
#

Secondary structure (DSSP, 8-state):
--------EE--GGGEEETTEET--GGG--TT--EEE-SPPEE-SS-SSS----SPTTHHHHHHHHHHHHHHHHHHHHTT-S-GGG----------------